Protein AF-A0A961ADD5-F1 (afdb_monomer_lite)

pLDDT: mean 84.0, std 12.27, range [41.16, 97.0]

Sequence (128 aa):
MQLWKLVWVLPALVVSIIALAAVIRFINYNNELAKARENEILNRELMAKLEAEAEAERRRKEREMIAGSQDPELQLLIEKKRWQDALEYIDERRRLAFEQGNSEREEMYRRYRENIEFETRDRSQEGF

Secondary structure (DSSP, 8-state):
--HHHHHHHHHHHHHHHHHHHHHHHHHHHHHHHHHHHHHHHHHHHHHHHHHHHHHHHHHHHHHHHHHH---HHHHHHHHTT-HHHHHHHHHHHHHHHHHTT-HHHHHHHHHHHHHHHHHHHHHHHTT-

Radius of gyration: 34.9 Å; chains: 1; bounding box: 71×24×102 Å

Foldseek 3Di:
DCVVVVVVVVVVVVVVVVVVVVVVVVVVVVVVVVVVVVVVVVVVVVVVVVVVVVVVVVVVVLVVLLVLDPDVVLSVCVVVVVLVVSLVVLVVQLVVCVVVVNVVSNVSSVVNNVVSVVVVVVVVVVPD

Structure (mmCIF, N/CA/C/O backbone):
data_AF-A0A961ADD5-F1
#
_entry.id   AF-A0A961ADD5-F1
#
loop_
_atom_site.group_PDB
_atom_site.id
_atom_site.type_symbol
_atom_site.label_atom_id
_atom_site.label_alt_id
_atom_site.label_comp_id
_atom_site.label_asym_id
_atom_site.label_entity_id
_atom_site.label_seq_id
_atom_site.pdbx_PDB_ins_code
_atom_site.Cartn_x
_atom_site.Cartn_y
_atom_site.Cartn_z
_atom_site.occupancy
_atom_site.B_iso_or_equiv
_atom_site.auth_seq_id
_atom_site.auth_comp_id
_atom_site.auth_asym_id
_atom_site.auth_atom_id
_atom_site.pdbx_PDB_model_num
ATOM 1 N N . MET A 1 1 ? 48.210 -3.283 -63.020 1.00 68.81 1 MET A N 1
ATOM 2 C CA . MET A 1 1 ? 46.911 -3.986 -62.874 1.00 68.81 1 MET A CA 1
ATOM 3 C C . MET A 1 1 ? 46.431 -4.161 -61.416 1.00 68.81 1 MET A C 1
ATOM 5 O O . MET A 1 1 ? 45.499 -4.922 -61.211 1.00 68.81 1 MET A O 1
ATOM 9 N N . GLN A 1 2 ? 46.996 -3.483 -60.401 1.00 72.12 2 GLN A N 1
ATOM 10 C CA . GLN A 1 2 ? 46.573 -3.646 -58.989 1.00 72.12 2 GLN A CA 1
ATOM 11 C C . GLN A 1 2 ? 45.760 -2.463 -58.421 1.00 72.12 2 GLN A C 1
ATOM 13 O O . GLN A 1 2 ? 44.912 -2.685 -57.564 1.00 72.12 2 GLN A O 1
ATOM 18 N N . LEU A 1 3 ? 45.933 -1.237 -58.936 1.00 78.06 3 LEU A N 1
ATOM 19 C CA . LEU A 1 3 ? 45.247 -0.034 -58.427 1.00 78.06 3 LEU A CA 1
ATOM 20 C C . LEU A 1 3 ? 43.709 -0.095 -58.495 1.00 78.06 3 LEU A C 1
ATOM 22 O O . LEU A 1 3 ? 43.045 0.415 -57.599 1.00 78.06 3 LEU A O 1
ATOM 26 N N . TRP A 1 4 ? 43.130 -0.765 -59.496 1.00 83.19 4 TRP A N 1
ATOM 27 C CA . TRP A 1 4 ? 41.670 -0.884 -59.614 1.00 83.19 4 TRP A CA 1
ATOM 28 C C . TRP A 1 4 ? 41.044 -1.724 -58.491 1.00 83.19 4 TRP A C 1
ATOM 30 O O . TRP A 1 4 ? 39.909 -1.464 -58.114 1.00 83.19 4 TRP A O 1
ATOM 40 N N . LYS A 1 5 ? 41.772 -2.692 -57.910 1.00 80.62 5 LYS A N 1
ATOM 41 C CA . LYS A 1 5 ? 41.257 -3.525 -56.808 1.00 80.62 5 LYS A CA 1
ATOM 42 C C . LYS A 1 5 ? 41.060 -2.716 -55.523 1.00 80.62 5 LYS A C 1
ATOM 44 O O . LYS A 1 5 ? 40.112 -2.973 -54.791 1.00 80.62 5 LYS A O 1
ATOM 49 N N . LEU A 1 6 ? 41.908 -1.716 -55.272 1.00 81.75 6 LEU A N 1
ATOM 50 C CA . LEU A 1 6 ? 41.845 -0.887 -54.062 1.00 81.75 6 LEU A CA 1
ATOM 51 C C . LEU A 1 6 ? 40.559 -0.043 -54.003 1.00 81.75 6 LEU A C 1
ATOM 53 O O . LEU A 1 6 ? 39.975 0.129 -52.935 1.00 81.75 6 LEU A O 1
ATOM 57 N N . VAL A 1 7 ? 40.093 0.423 -55.167 1.00 85.50 7 VAL A N 1
ATOM 58 C CA . VAL A 1 7 ? 38.873 1.235 -55.314 1.00 85.50 7 VAL A CA 1
ATOM 59 C C . VAL A 1 7 ? 37.619 0.456 -54.917 1.00 85.50 7 VAL A C 1
ATOM 61 O O . VAL A 1 7 ? 36.690 1.046 -54.383 1.00 85.50 7 VAL A O 1
ATOM 64 N N . TRP A 1 8 ? 37.594 -0.864 -55.118 1.00 86.00 8 TRP A N 1
ATOM 65 C CA . TRP A 1 8 ? 36.446 -1.706 -54.756 1.00 86.00 8 TRP A CA 1
ATOM 66 C C . TRP A 1 8 ? 36.500 -2.218 -53.313 1.00 86.00 8 TRP A C 1
ATOM 68 O O . TRP A 1 8 ? 35.459 -2.466 -52.708 1.00 86.00 8 TRP A O 1
ATOM 78 N N . VAL A 1 9 ? 37.699 -2.344 -52.736 1.00 85.50 9 VAL A N 1
ATOM 79 C CA . VAL A 1 9 ? 37.882 -2.832 -51.359 1.00 85.50 9 VAL A CA 1
ATOM 80 C C . VAL A 1 9 ? 37.473 -1.778 -50.326 1.00 85.50 9 VAL A C 1
ATOM 82 O O . VAL A 1 9 ? 36.850 -2.120 -49.323 1.00 85.50 9 VAL A O 1
ATOM 85 N N . LEU A 1 10 ? 37.770 -0.498 -50.570 1.00 88.38 10 LEU A N 1
ATOM 86 C CA . LEU A 1 10 ? 37.464 0.580 -49.621 1.00 88.38 10 LEU A CA 1
ATOM 87 C C . LEU A 1 10 ? 35.949 0.766 -49.363 1.00 88.38 10 LEU A C 1
ATOM 89 O O . LEU A 1 10 ? 35.560 0.782 -48.195 1.00 88.38 10 LEU A O 1
ATOM 93 N N . PRO A 1 11 ? 35.062 0.839 -50.378 1.00 90.44 11 PRO A N 1
ATOM 94 C CA . PRO A 1 11 ? 33.617 0.933 -50.158 1.00 90.44 11 PRO A CA 1
ATOM 95 C C . PRO A 1 11 ? 33.043 -0.306 -49.472 1.00 90.44 11 PRO A C 1
ATOM 97 O O . PRO A 1 11 ? 32.214 -0.179 -48.575 1.00 90.44 11 PRO A O 1
ATOM 100 N N . ALA A 1 12 ? 33.514 -1.500 -49.848 1.00 89.50 12 ALA A N 1
ATOM 101 C CA . ALA A 1 12 ? 33.089 -2.744 -49.212 1.00 89.50 12 ALA A CA 1
ATOM 102 C C . ALA A 1 12 ? 33.442 -2.764 -47.715 1.00 89.50 12 ALA A C 1
ATOM 104 O O . ALA A 1 12 ? 32.634 -3.204 -46.895 1.00 89.50 12 ALA A O 1
ATOM 105 N N . LEU A 1 13 ? 34.610 -2.228 -47.344 1.00 91.75 13 LEU A N 1
ATOM 106 C CA . LEU A 1 13 ? 35.025 -2.087 -45.949 1.00 91.75 13 LEU A CA 1
ATOM 107 C C . LEU A 1 13 ? 34.117 -1.117 -45.177 1.00 91.75 13 LEU A C 1
ATOM 109 O O . LEU A 1 13 ? 33.644 -1.452 -44.094 1.00 91.75 13 LEU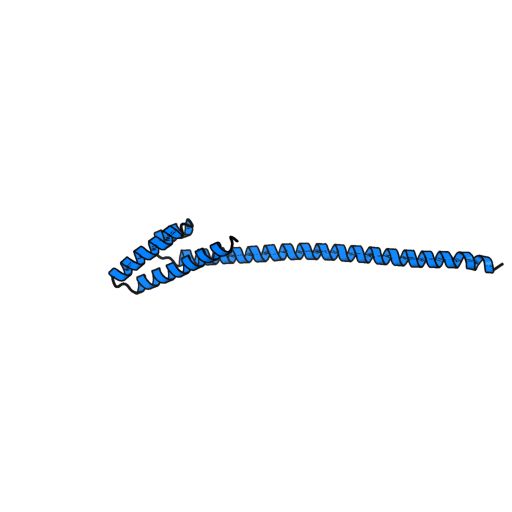 A O 1
ATOM 113 N N . VAL A 1 14 ? 33.824 0.056 -45.745 1.00 92.94 14 VAL A N 1
ATOM 114 C CA . VAL A 1 14 ? 32.941 1.057 -45.118 1.00 92.94 14 VAL A CA 1
ATOM 115 C C . VAL A 1 14 ? 31.536 0.493 -44.903 1.00 92.94 14 VAL A C 1
ATOM 117 O O . VAL A 1 14 ? 30.996 0.591 -43.802 1.00 92.94 14 VAL A O 1
ATOM 120 N N . VAL A 1 15 ? 30.962 -0.157 -45.920 1.00 92.62 15 VAL A N 1
ATOM 121 C CA . VAL A 1 15 ? 29.639 -0.792 -45.821 1.00 92.62 15 VAL A CA 1
ATOM 122 C C . VAL A 1 15 ? 29.635 -1.887 -44.754 1.00 92.62 15 VAL A C 1
ATOM 124 O O . VAL A 1 15 ? 28.688 -1.966 -43.976 1.00 92.62 15 VAL A O 1
ATOM 127 N N . SER A 1 16 ? 30.705 -2.679 -44.656 1.00 93.31 16 SER A N 1
ATOM 128 C CA . SER A 1 16 ? 30.826 -3.735 -43.642 1.00 93.31 16 SER A CA 1
ATOM 129 C C . SER A 1 16 ? 30.844 -3.173 -42.215 1.00 93.31 16 SER A C 1
ATOM 131 O O . SER A 1 16 ? 30.172 -3.708 -41.334 1.00 93.31 16 SER A O 1
ATOM 133 N N . ILE A 1 17 ? 31.556 -2.063 -41.981 1.00 95.00 17 ILE A N 1
ATOM 134 C CA . ILE A 1 17 ? 31.602 -1.394 -40.669 1.00 95.00 17 ILE A CA 1
ATOM 135 C C . ILE A 1 17 ? 30.235 -0.794 -40.312 1.00 95.00 17 ILE A C 1
ATOM 137 O O . ILE A 1 17 ? 29.769 -0.954 -39.184 1.00 95.00 17 ILE A O 1
ATOM 141 N N . ILE A 1 18 ? 29.565 -0.139 -41.266 1.00 95.19 18 ILE A N 1
ATOM 142 C CA . ILE A 1 18 ? 28.228 0.440 -41.055 1.00 95.19 18 ILE A CA 1
ATOM 143 C C . ILE A 1 18 ? 27.203 -0.661 -40.760 1.00 95.19 18 ILE A C 1
ATOM 145 O O . ILE A 1 18 ? 26.410 -0.522 -39.827 1.00 95.19 18 ILE A O 1
ATOM 149 N N . ALA A 1 19 ? 27.241 -1.764 -41.511 1.00 94.81 19 ALA A N 1
ATOM 150 C CA . ALA A 1 19 ? 26.364 -2.908 -41.294 1.00 94.81 19 ALA A CA 1
ATOM 151 C C . ALA A 1 19 ? 26.565 -3.508 -39.895 1.00 94.81 19 ALA A C 1
ATOM 153 O O . ALA A 1 19 ? 25.593 -3.721 -39.172 1.00 94.81 19 ALA A O 1
ATOM 154 N N . LEU A 1 20 ? 27.818 -3.700 -39.469 1.00 96.56 20 LEU A N 1
ATOM 155 C CA . LEU A 1 20 ? 28.124 -4.194 -38.128 1.00 96.56 20 LEU A CA 1
ATOM 156 C C . LEU A 1 20 ? 27.614 -3.241 -37.034 1.00 96.56 20 LEU A C 1
ATOM 158 O O . LEU A 1 20 ? 26.980 -3.682 -36.077 1.00 96.56 20 LEU A O 1
ATOM 162 N N . ALA A 1 21 ? 27.829 -1.932 -37.189 1.00 96.44 21 ALA A N 1
ATOM 163 C CA . ALA A 1 21 ? 27.351 -0.933 -36.234 1.00 96.44 21 ALA A CA 1
ATOM 164 C C . ALA A 1 21 ? 25.814 -0.900 -36.135 1.00 96.44 21 ALA A C 1
ATOM 166 O O . ALA A 1 21 ? 25.265 -0.740 -35.041 1.00 96.44 21 ALA A O 1
ATOM 167 N N . ALA A 1 22 ? 25.112 -1.081 -37.257 1.00 96.25 22 ALA A N 1
ATOM 168 C CA . ALA A 1 22 ? 23.655 -1.158 -37.290 1.00 96.25 22 ALA A CA 1
ATOM 169 C C . ALA A 1 22 ? 23.129 -2.398 -36.549 1.00 96.25 22 ALA A C 1
ATOM 171 O O . ALA A 1 22 ? 22.197 -2.280 -35.754 1.00 96.25 22 ALA A O 1
ATOM 172 N N . VAL A 1 23 ? 23.764 -3.561 -36.738 1.00 96.56 23 VAL A N 1
ATOM 173 C CA . VAL A 1 23 ? 23.411 -4.799 -36.019 1.00 96.56 23 VAL A CA 1
ATOM 174 C C . VAL A 1 23 ? 23.624 -4.640 -34.513 1.00 96.56 23 VAL A C 1
ATOM 176 O O . VAL A 1 23 ? 22.733 -4.975 -33.735 1.00 96.56 23 VAL A O 1
ATOM 179 N N . ILE A 1 24 ? 24.756 -4.069 -34.088 1.00 96.56 24 ILE A N 1
ATOM 180 C CA . ILE A 1 24 ? 25.036 -3.823 -32.663 1.00 96.56 24 ILE A CA 1
ATOM 181 C C . ILE A 1 24 ? 23.974 -2.898 -32.051 1.00 96.56 24 ILE A C 1
ATOM 183 O O . ILE A 1 24 ? 23.438 -3.200 -30.983 1.00 96.56 24 ILE A O 1
ATOM 187 N N . ARG A 1 25 ? 23.620 -1.796 -32.731 1.00 95.06 25 ARG A N 1
ATOM 188 C CA . ARG A 1 25 ? 22.549 -0.896 -32.268 1.00 95.06 25 ARG A CA 1
ATOM 189 C C . ARG A 1 25 ? 21.201 -1.602 -32.161 1.00 95.06 25 ARG A C 1
ATOM 191 O O . ARG A 1 25 ? 20.504 -1.409 -31.171 1.00 95.06 25 ARG A O 1
ATOM 198 N N . PHE A 1 26 ? 20.846 -2.423 -33.146 1.00 96.44 26 PHE A N 1
ATOM 199 C CA . PHE A 1 26 ? 19.595 -3.176 -33.137 1.00 96.44 26 PHE A CA 1
ATOM 200 C C . PHE A 1 26 ? 19.518 -4.155 -31.957 1.00 96.44 26 PHE A C 1
ATOM 202 O O . PHE A 1 26 ? 18.495 -4.219 -31.276 1.00 96.44 26 PHE A O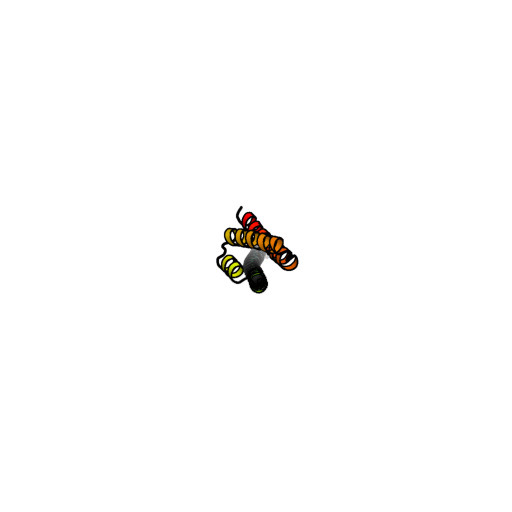 1
ATOM 209 N N . ILE A 1 27 ? 20.599 -4.885 -31.669 1.00 96.25 27 ILE A N 1
ATOM 210 C CA . ILE A 1 27 ? 20.653 -5.814 -30.531 1.00 96.25 27 ILE A CA 1
ATOM 211 C C . ILE A 1 27 ? 20.507 -5.059 -29.204 1.00 96.25 27 ILE A C 1
ATOM 213 O O . ILE A 1 27 ? 19.709 -5.462 -28.359 1.00 96.25 27 ILE A O 1
ATOM 217 N N . ASN A 1 28 ? 21.223 -3.943 -29.030 1.00 96.88 28 ASN A N 1
ATOM 218 C CA . ASN A 1 28 ? 21.120 -3.134 -27.812 1.00 96.88 28 ASN A CA 1
ATOM 219 C C . ASN A 1 28 ? 19.701 -2.600 -27.592 1.00 96.88 28 ASN A C 1
ATOM 221 O O . ASN A 1 28 ? 19.176 -2.741 -26.491 1.00 96.88 28 ASN A O 1
ATOM 225 N N . TYR A 1 29 ? 19.053 -2.084 -28.639 1.00 97.00 29 TYR A N 1
ATOM 226 C CA . TYR A 1 29 ? 17.672 -1.606 -28.558 1.00 97.00 29 TYR A CA 1
ATOM 227 C C . TYR A 1 29 ? 16.698 -2.702 -28.097 1.00 97.00 29 TYR A C 1
ATOM 229 O O . TYR A 1 29 ? 15.877 -2.477 -27.210 1.00 97.00 29 TYR A O 1
ATOM 237 N N . ASN A 1 30 ? 16.811 -3.915 -28.649 1.00 96.12 30 ASN A N 1
ATOM 238 C CA . ASN A 1 30 ? 15.954 -5.030 -28.235 1.00 96.12 30 ASN A CA 1
ATOM 239 C C . ASN A 1 30 ? 16.220 -5.461 -26.787 1.00 96.12 30 ASN A C 1
ATOM 241 O O . ASN A 1 30 ? 15.275 -5.765 -26.063 1.00 96.12 30 ASN A O 1
ATOM 245 N N . ASN A 1 31 ? 17.480 -5.458 -26.347 1.00 95.69 31 ASN A N 1
ATOM 246 C CA . ASN A 1 31 ? 17.830 -5.767 -24.961 1.00 95.69 31 ASN A CA 1
ATOM 247 C C . ASN A 1 31 ? 17.275 -4.726 -23.982 1.00 95.69 31 ASN A C 1
ATOM 249 O O . ASN A 1 31 ? 16.773 -5.095 -22.923 1.00 95.69 31 ASN A O 1
ATOM 253 N N . GLU A 1 32 ? 17.347 -3.439 -24.318 1.00 94.50 32 GLU A N 1
ATOM 254 C CA . GLU A 1 32 ? 16.746 -2.372 -23.510 1.00 94.50 32 GLU A CA 1
ATOM 255 C C . GLU A 1 32 ? 15.223 -2.515 -23.446 1.00 94.50 32 GLU A C 1
ATOM 257 O O . GLU A 1 32 ? 14.645 -2.436 -22.362 1.00 94.50 32 GLU A O 1
ATOM 262 N N . LEU A 1 33 ? 14.577 -2.824 -24.575 1.00 94.31 33 LEU A N 1
ATOM 263 C CA . LEU A 1 33 ? 13.136 -3.065 -24.630 1.00 94.31 33 LEU A CA 1
ATOM 264 C C . LEU A 1 33 ? 12.719 -4.290 -23.799 1.00 94.31 33 LEU A C 1
ATOM 266 O O . LEU A 1 33 ? 11.711 -4.244 -23.093 1.00 94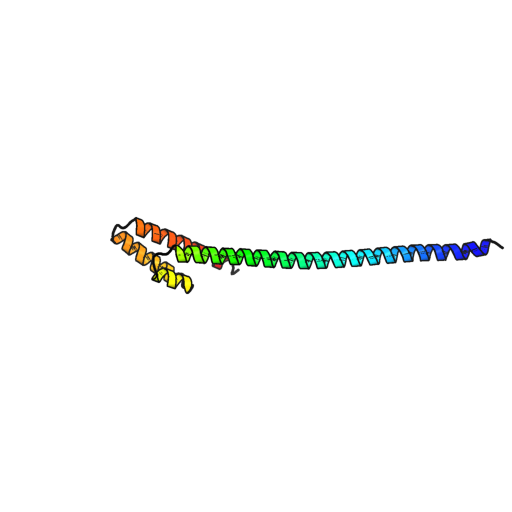.31 33 LEU A O 1
ATOM 270 N N . ALA A 1 34 ? 13.491 -5.378 -23.859 1.00 93.25 34 ALA A N 1
ATOM 271 C CA . ALA A 1 34 ? 13.246 -6.582 -23.070 1.00 93.25 34 ALA A CA 1
ATOM 272 C C . ALA A 1 34 ? 13.392 -6.309 -21.565 1.00 93.25 34 ALA A C 1
ATOM 274 O O . ALA A 1 34 ? 12.496 -6.656 -20.797 1.00 93.25 34 ALA A O 1
ATOM 275 N N . LYS A 1 35 ? 14.457 -5.605 -21.156 1.00 94.56 35 LYS A N 1
ATOM 276 C CA . LYS A 1 35 ? 14.677 -5.200 -19.757 1.00 94.56 35 LYS A CA 1
ATOM 277 C C . LYS A 1 35 ? 13.576 -4.280 -19.236 1.00 94.56 35 LYS A C 1
ATOM 279 O O . LYS A 1 35 ? 13.166 -4.420 -18.089 1.00 94.56 35 LYS A O 1
ATOM 284 N N . ALA A 1 36 ? 13.082 -3.356 -20.061 1.00 91.31 36 ALA A N 1
ATOM 285 C CA . ALA A 1 36 ? 11.986 -2.470 -19.676 1.00 91.31 36 ALA A CA 1
ATOM 286 C C . ALA A 1 36 ? 10.694 -3.255 -19.395 1.00 91.31 36 ALA A C 1
ATOM 288 O O . ALA A 1 36 ? 10.047 -3.018 -18.379 1.00 91.31 36 ALA A O 1
ATOM 289 N N . ARG A 1 37 ? 10.355 -4.234 -20.248 1.00 92.50 37 ARG A N 1
ATOM 290 C CA . ARG A 1 37 ? 9.188 -5.109 -20.034 1.00 92.50 37 ARG A CA 1
ATOM 291 C C . ARG A 1 37 ? 9.333 -5.986 -18.795 1.00 92.50 37 ARG A C 1
ATOM 293 O O . ARG A 1 37 ? 8.379 -6.124 -18.041 1.00 92.50 37 ARG A O 1
ATOM 300 N N . GLU A 1 38 ? 10.509 -6.571 -18.583 1.00 93.62 38 GLU A N 1
ATOM 301 C CA . GLU A 1 38 ? 10.788 -7.380 -17.392 1.00 93.62 38 GLU A CA 1
ATOM 302 C C . GLU A 1 38 ? 10.649 -6.546 -16.112 1.00 93.62 38 GLU A C 1
ATOM 304 O O . GLU A 1 38 ? 9.997 -6.975 -15.163 1.00 93.62 38 GLU A O 1
ATOM 309 N N . ASN A 1 39 ? 11.179 -5.319 -16.111 1.00 91.81 39 ASN A N 1
ATOM 310 C CA . ASN A 1 39 ? 11.041 -4.397 -14.987 1.00 91.81 39 ASN A CA 1
ATOM 311 C C . ASN A 1 39 ? 9.573 -4.022 -14.731 1.00 91.81 39 ASN A C 1
ATOM 313 O O . ASN A 1 39 ? 9.131 -4.035 -13.587 1.00 91.81 39 ASN A O 1
ATOM 317 N N . GLU A 1 40 ? 8.798 -3.750 -15.785 1.00 93.69 40 GLU A N 1
ATOM 318 C CA . GLU A 1 40 ? 7.372 -3.444 -15.658 1.00 93.69 40 GLU A CA 1
ATOM 319 C C . GLU A 1 40 ? 6.584 -4.613 -15.045 1.00 93.69 40 GLU A C 1
ATOM 321 O O . GLU A 1 40 ? 5.758 -4.396 -14.158 1.00 93.69 40 GLU A O 1
ATOM 326 N N . ILE A 1 41 ? 6.858 -5.850 -15.473 1.00 94.56 41 ILE A N 1
ATOM 327 C CA . ILE A 1 41 ? 6.228 -7.054 -14.911 1.00 94.56 41 ILE A CA 1
ATOM 328 C C . ILE A 1 41 ? 6.604 -7.210 -13.436 1.00 94.56 41 ILE A C 1
ATOM 330 O O . ILE A 1 41 ? 5.714 -7.335 -12.596 1.00 94.56 41 ILE A O 1
ATOM 334 N N . LEU A 1 42 ? 7.897 -7.127 -13.110 1.00 93.81 42 LEU A N 1
ATOM 335 C CA . LEU A 1 42 ? 8.385 -7.217 -11.731 1.00 93.81 42 LEU A CA 1
ATOM 336 C C . LEU A 1 42 ? 7.757 -6.149 -10.832 1.00 93.81 42 LEU A C 1
ATOM 338 O O . LEU A 1 42 ? 7.389 -6.437 -9.696 1.00 93.81 42 LEU A O 1
ATOM 342 N N . ASN A 1 43 ? 7.601 -4.925 -11.335 1.00 92.44 43 ASN A N 1
ATOM 343 C CA . ASN A 1 43 ? 7.007 -3.834 -10.575 1.00 92.44 43 ASN A CA 1
ATOM 344 C C . ASN A 1 43 ? 5.509 -4.073 -10.324 1.00 92.44 43 ASN A C 1
ATOM 346 O O . ASN A 1 43 ? 5.034 -3.902 -9.206 1.00 92.44 43 ASN A O 1
ATOM 350 N N . ARG A 1 44 ? 4.762 -4.561 -11.324 1.00 94.31 44 ARG A N 1
ATOM 351 C CA . ARG A 1 44 ? 3.353 -4.951 -11.134 1.00 94.31 44 ARG A CA 1
ATOM 352 C C . ARG A 1 44 ? 3.200 -6.090 -10.128 1.00 94.31 44 ARG A C 1
ATOM 354 O O . ARG A 1 44 ? 2.314 -6.031 -9.282 1.00 94.31 44 ARG A O 1
ATOM 361 N N . GLU A 1 45 ? 4.056 -7.107 -10.198 1.00 94.12 45 GLU A N 1
ATOM 362 C CA . GLU A 1 45 ? 4.047 -8.215 -9.236 1.00 94.12 45 GLU A CA 1
ATOM 363 C C . GLU A 1 45 ? 4.379 -7.746 -7.817 1.00 94.12 45 GLU A C 1
ATOM 365 O O . GLU A 1 45 ? 3.750 -8.195 -6.858 1.00 94.12 45 GLU A O 1
ATOM 370 N N . LEU A 1 46 ? 5.343 -6.832 -7.673 1.00 93.75 46 LEU A N 1
ATOM 371 C CA . LEU A 1 46 ? 5.693 -6.238 -6.386 1.00 93.75 46 LEU A CA 1
ATOM 372 C C . LEU A 1 46 ? 4.520 -5.440 -5.807 1.00 93.75 46 LEU A C 1
ATOM 374 O O . LEU A 1 46 ? 4.176 -5.639 -4.645 1.00 93.75 46 LEU A O 1
ATOM 378 N N . MET A 1 47 ? 3.874 -4.597 -6.616 1.00 92.06 47 MET A N 1
ATOM 379 C CA . MET A 1 47 ? 2.700 -3.827 -6.193 1.00 92.06 47 MET A CA 1
ATOM 380 C C . MET A 1 47 ? 1.548 -4.743 -5.768 1.00 92.06 47 MET A C 1
ATOM 382 O O . MET A 1 47 ? 0.998 -4.557 -4.688 1.00 92.06 47 MET A O 1
ATOM 386 N N . ALA A 1 48 ? 1.251 -5.793 -6.540 1.00 92.94 48 ALA A N 1
ATOM 387 C CA . ALA A 1 48 ? 0.211 -6.760 -6.186 1.00 92.94 48 ALA A CA 1
ATOM 388 C C . ALA A 1 48 ? 0.509 -7.499 -4.866 1.00 92.94 48 ALA A C 1
ATOM 390 O O . ALA A 1 48 ? -0.404 -7.777 -4.089 1.00 92.94 48 ALA A O 1
ATOM 391 N N . LYS A 1 49 ? 1.783 -7.809 -4.583 1.00 93.06 49 LYS A N 1
ATOM 392 C CA . LYS A 1 49 ? 2.184 -8.400 -3.296 1.00 93.06 49 LYS A CA 1
ATOM 393 C C . LYS A 1 49 ? 2.019 -7.422 -2.140 1.00 93.06 49 LYS A C 1
ATOM 395 O O . LYS A 1 49 ? 1.464 -7.811 -1.119 1.00 93.06 49 LYS A O 1
ATOM 400 N N . LEU A 1 50 ? 2.458 -6.175 -2.303 1.00 91.31 50 LEU A N 1
ATOM 401 C CA . LEU A 1 50 ? 2.311 -5.142 -1.275 1.00 91.31 50 LEU A CA 1
ATOM 402 C C . LEU A 1 50 ? 0.833 -4.863 -0.965 1.00 91.31 50 LEU A C 1
ATOM 404 O O . LEU A 1 50 ? 0.468 -4.747 0.201 1.00 91.31 50 LEU A O 1
ATOM 408 N N . GLU A 1 51 ? -0.029 -4.820 -1.983 1.00 88.69 51 GLU A N 1
ATOM 409 C CA . GLU A 1 51 ? -1.482 -4.697 -1.805 1.00 88.69 51 GLU A CA 1
ATOM 410 C C . GLU A 1 51 ? -2.066 -5.893 -1.046 1.00 88.69 51 GLU A C 1
ATOM 412 O O . GLU A 1 51 ? -2.826 -5.711 -0.094 1.00 88.69 51 GLU A O 1
ATOM 417 N N . ALA A 1 52 ? -1.673 -7.117 -1.411 1.00 89.81 52 ALA A N 1
ATOM 418 C CA . ALA A 1 52 ? -2.124 -8.325 -0.726 1.00 89.81 52 ALA A CA 1
ATOM 419 C C . ALA A 1 52 ? -1.656 -8.382 0.740 1.00 89.81 52 ALA A C 1
ATOM 421 O O . ALA A 1 52 ? -2.420 -8.802 1.611 1.00 89.81 52 ALA A O 1
ATOM 422 N N . GLU A 1 53 ? -0.427 -7.947 1.031 1.00 89.19 53 GLU A N 1
ATOM 423 C CA . GLU A 1 53 ? 0.105 -7.844 2.395 1.00 89.19 53 GLU A CA 1
ATOM 424 C C . GLU A 1 53 ? -0.633 -6.775 3.207 1.00 89.19 53 GLU A C 1
ATOM 426 O O . GLU A 1 53 ? -1.068 -7.052 4.327 1.00 89.19 53 GLU A O 1
ATOM 431 N N . ALA A 1 54 ? -0.865 -5.595 2.628 1.00 85.94 54 ALA A N 1
ATOM 432 C CA . ALA A 1 54 ? -1.634 -4.533 3.266 1.00 85.94 54 ALA A CA 1
ATOM 433 C C . ALA A 1 54 ? -3.077 -4.975 3.554 1.00 85.94 54 ALA A C 1
ATOM 435 O O . ALA A 1 54 ? -3.608 -4.707 4.632 1.00 85.94 54 ALA A O 1
ATOM 436 N N . GLU A 1 55 ? -3.722 -5.690 2.631 1.00 86.00 55 GLU A N 1
ATOM 437 C CA . GLU A 1 55 ? -5.073 -6.207 2.841 1.00 86.00 55 GLU A CA 1
ATOM 438 C C . GLU A 1 55 ? -5.106 -7.328 3.889 1.00 86.00 55 GLU A C 1
ATOM 440 O O . GLU A 1 55 ? -6.011 -7.368 4.728 1.00 86.00 55 GLU A O 1
ATOM 445 N N . ALA A 1 56 ? -4.108 -8.215 3.902 1.00 85.31 56 ALA A N 1
ATOM 446 C CA . ALA A 1 56 ? -3.966 -9.227 4.943 1.00 85.31 56 ALA A CA 1
ATOM 447 C C . ALA A 1 56 ? -3.778 -8.589 6.329 1.00 85.31 56 ALA A C 1
ATOM 449 O O . ALA A 1 56 ? -4.387 -9.044 7.301 1.00 85.31 56 ALA A O 1
ATOM 450 N N . GLU A 1 57 ? -2.999 -7.509 6.422 1.00 84.62 57 GLU A N 1
ATOM 451 C CA . GLU A 1 57 ? -2.817 -6.757 7.660 1.00 84.62 57 GLU A CA 1
ATOM 452 C C . GLU A 1 57 ? -4.095 -6.018 8.084 1.00 84.62 57 GLU A C 1
ATOM 454 O O . GLU A 1 57 ? -4.471 -6.099 9.253 1.00 84.62 57 GLU A O 1
ATOM 459 N N . ARG A 1 58 ? -4.821 -5.380 7.152 1.00 80.12 58 ARG A N 1
ATOM 460 C CA . ARG A 1 58 ? -6.135 -4.764 7.429 1.00 80.12 58 ARG A CA 1
ATOM 461 C C . ARG A 1 58 ? -7.114 -5.795 7.989 1.00 80.12 58 ARG A C 1
ATOM 463 O O . ARG A 1 58 ? -7.705 -5.570 9.039 1.00 80.12 58 ARG A O 1
ATOM 470 N N . ARG A 1 59 ? -7.225 -6.967 7.354 1.00 78.19 59 ARG A N 1
ATOM 471 C CA . ARG A 1 59 ? -8.088 -8.064 7.832 1.00 78.19 59 ARG A CA 1
ATOM 472 C C . ARG A 1 59 ? -7.652 -8.596 9.195 1.00 78.19 59 ARG A C 1
ATOM 474 O O . ARG A 1 59 ? -8.496 -9.004 9.989 1.00 78.19 59 ARG A O 1
ATOM 481 N N . ARG A 1 60 ? -6.346 -8.633 9.474 1.00 77.44 60 ARG A N 1
ATOM 482 C CA . ARG A 1 60 ? -5.827 -9.035 10.785 1.00 77.44 60 ARG A CA 1
ATOM 483 C C . ARG A 1 60 ? -6.211 -8.018 11.860 1.00 77.44 60 ARG A C 1
ATOM 485 O O . ARG A 1 60 ? -6.736 -8.437 12.886 1.00 77.44 60 ARG A O 1
ATOM 492 N N . LYS A 1 61 ? -6.023 -6.721 11.605 1.00 74.38 61 LYS A N 1
ATOM 493 C CA . LYS A 1 61 ? -6.436 -5.638 12.512 1.00 74.38 61 LYS A CA 1
ATOM 494 C C . LYS A 1 61 ? -7.946 -5.645 12.745 1.00 74.38 61 LYS A C 1
ATOM 496 O O . LYS A 1 61 ? -8.373 -5.617 13.890 1.00 74.38 61 LYS A O 1
ATOM 501 N N . GLU A 1 62 ? -8.746 -5.815 11.693 1.00 66.06 62 GLU A N 1
ATOM 502 C CA . GLU A 1 62 ? -10.207 -5.940 11.792 1.00 66.06 62 GLU A CA 1
ATOM 503 C C . GLU A 1 62 ? -10.616 -7.110 12.699 1.00 66.06 62 GLU A C 1
ATOM 505 O O . GLU A 1 62 ? -11.426 -6.947 13.610 1.00 66.06 62 GLU A O 1
ATOM 510 N N . ARG A 1 63 ? -9.986 -8.279 12.535 1.00 68.62 63 ARG A N 1
ATOM 511 C CA . ARG A 1 63 ? -10.218 -9.436 13.414 1.00 68.62 63 ARG A CA 1
ATOM 512 C C . ARG A 1 63 ? -9.754 -9.201 14.848 1.00 68.62 63 ARG A C 1
ATOM 514 O O . ARG A 1 63 ? -10.430 -9.657 15.762 1.00 68.62 63 ARG A O 1
ATOM 521 N N . GLU A 1 64 ? -8.630 -8.521 15.055 1.00 67.62 64 GLU A N 1
ATOM 522 C CA . GLU A 1 64 ? -8.130 -8.171 16.391 1.00 67.62 64 GLU A CA 1
ATOM 523 C C . GLU A 1 64 ? -9.075 -7.182 17.101 1.00 67.62 64 GLU A C 1
ATOM 525 O O . GLU A 1 64 ? -9.341 -7.345 18.291 1.00 67.62 64 GLU A O 1
ATOM 530 N N . MET A 1 65 ? -9.672 -6.227 16.381 1.00 60.34 65 MET A N 1
ATOM 531 C CA . MET A 1 65 ? -10.686 -5.314 16.927 1.00 60.34 65 MET A CA 1
ATOM 532 C C . MET A 1 65 ? -11.994 -6.030 17.286 1.00 60.34 65 MET A C 1
ATOM 534 O O . MET A 1 65 ? -12.547 -5.801 18.360 1.00 60.34 65 MET A O 1
ATOM 538 N N . ILE A 1 66 ? -12.467 -6.924 16.412 1.00 57.94 66 ILE A N 1
ATOM 539 C CA . ILE A 1 66 ? -13.677 -7.735 16.619 1.00 57.94 66 ILE A CA 1
ATOM 540 C C . ILE A 1 66 ? -13.482 -8.696 17.802 1.00 57.94 66 ILE A C 1
ATOM 542 O O . ILE A 1 66 ? -14.342 -8.781 18.673 1.00 57.94 66 ILE A O 1
ATOM 546 N N . ALA A 1 67 ? -12.332 -9.373 17.883 1.00 58.50 67 ALA A N 1
ATOM 547 C CA . ALA A 1 67 ? -12.012 -10.300 18.971 1.00 58.50 67 ALA A CA 1
ATOM 548 C C . ALA A 1 67 ? -11.734 -9.596 20.313 1.00 58.50 67 ALA A C 1
ATOM 550 O O . ALA A 1 67 ? -11.854 -10.217 21.369 1.00 58.50 67 ALA A O 1
ATOM 551 N N . GLY A 1 68 ? -11.358 -8.314 20.285 1.00 55.38 68 GLY A N 1
ATOM 552 C CA . GLY A 1 68 ? -11.137 -7.500 21.479 1.00 55.38 68 GLY A CA 1
ATOM 553 C C . GLY A 1 68 ? -12.421 -6.985 22.136 1.00 55.38 68 GLY A C 1
ATOM 554 O O . GLY A 1 68 ? -12.373 -6.602 23.306 1.00 55.38 68 GLY A O 1
ATOM 555 N N . SER A 1 69 ? -13.553 -6.975 21.421 1.00 60.78 69 SER A N 1
ATOM 556 C CA . SER A 1 69 ? -14.860 -6.542 21.932 1.00 60.78 69 SER A CA 1
ATOM 557 C C . SER A 1 69 ? -15.586 -7.688 22.636 1.00 60.78 69 SER A C 1
ATOM 559 O O . SER A 1 69 ? -16.057 -8.617 21.990 1.00 60.78 69 SER A O 1
ATOM 561 N N . GLN A 1 70 ? -15.739 -7.618 23.964 1.00 68.12 70 GLN A N 1
ATOM 562 C CA . GLN A 1 70 ? -16.639 -8.531 24.694 1.00 68.12 70 GLN A CA 1
ATOM 563 C C . GLN A 1 70 ? -18.126 -8.147 24.542 1.00 68.12 70 GLN A C 1
ATOM 565 O O . GLN A 1 70 ? -18.995 -8.858 25.048 1.00 68.12 70 GLN A O 1
ATOM 570 N N . ASP A 1 71 ? -18.431 -7.026 23.876 1.00 76.94 71 ASP A N 1
ATOM 571 C CA . ASP A 1 71 ? -19.794 -6.545 23.654 1.00 76.94 71 ASP A CA 1
ATOM 572 C C . ASP A 1 71 ? -20.286 -6.949 22.240 1.00 76.94 71 ASP A C 1
ATOM 574 O O . ASP A 1 71 ? -19.748 -6.454 21.239 1.00 76.94 71 ASP A O 1
ATOM 578 N N . PRO A 1 72 ? -21.280 -7.857 22.126 1.00 79.56 72 PRO A N 1
ATOM 579 C CA . PRO A 1 72 ? -21.747 -8.388 20.842 1.00 79.56 72 PRO A CA 1
ATOM 580 C C . PRO A 1 72 ? -22.500 -7.352 19.998 1.00 79.56 72 PRO A C 1
ATOM 582 O O . PRO A 1 72 ? -22.571 -7.484 18.776 1.00 79.56 72 PRO A O 1
ATOM 585 N N . GLU A 1 73 ? -23.069 -6.322 20.624 1.00 84.94 73 GLU A N 1
ATOM 586 C CA . GLU A 1 73 ? -23.801 -5.271 19.920 1.00 84.94 73 GLU A CA 1
ATOM 587 C C . GLU A 1 73 ? -22.825 -4.296 19.262 1.00 84.94 73 GLU A C 1
ATOM 589 O O . GLU A 1 73 ? -22.962 -3.993 18.075 1.00 84.94 73 GLU A O 1
ATOM 594 N N . LEU A 1 74 ? -21.762 -3.918 19.980 1.00 83.94 74 LEU A N 1
ATOM 595 C CA . LEU A 1 74 ? -20.664 -3.138 19.412 1.00 83.94 74 LEU A CA 1
ATOM 596 C C . LEU A 1 74 ? -19.976 -3.884 18.258 1.00 83.94 74 LEU A C 1
ATOM 598 O O . LEU A 1 74 ? -19.714 -3.296 17.209 1.00 83.94 74 LEU A O 1
ATOM 602 N N . GLN A 1 75 ? -19.742 -5.189 18.420 1.00 82.00 75 GLN A N 1
ATOM 603 C CA . GLN A 1 75 ? -19.153 -6.028 17.377 1.00 82.00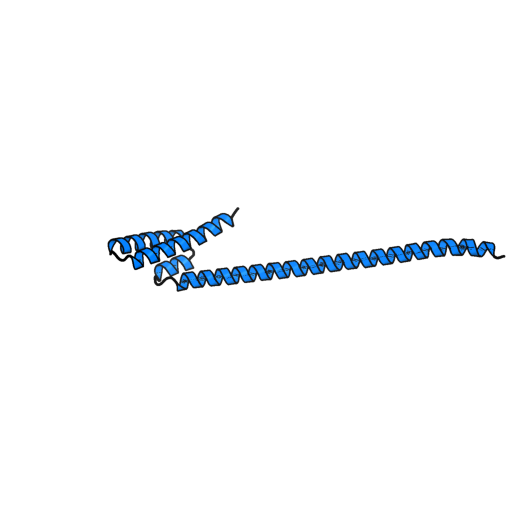 75 GLN A CA 1
ATOM 604 C C . GLN A 1 75 ? -20.004 -6.026 16.096 1.00 82.00 75 GLN A C 1
ATOM 606 O O . GLN A 1 75 ? -19.478 -5.827 15.003 1.00 82.00 75 GLN A O 1
ATOM 611 N N . LEU A 1 76 ? -21.328 -6.169 16.224 1.00 85.12 76 LEU A N 1
ATOM 612 C CA . LEU A 1 76 ? -22.249 -6.143 15.087 1.00 85.12 76 LEU A CA 1
ATOM 613 C C . LEU A 1 76 ? -22.254 -4.785 14.366 1.00 85.12 76 LEU A C 1
ATOM 615 O O . LEU A 1 76 ? -22.396 -4.737 13.142 1.00 85.12 76 LEU A O 1
ATOM 619 N N . LEU A 1 77 ? -22.129 -3.678 15.106 1.00 85.62 77 LEU A N 1
ATOM 620 C CA . LEU A 1 77 ? -22.053 -2.333 14.529 1.00 85.62 77 LEU A CA 1
ATOM 621 C C . LEU A 1 77 ? -20.749 -2.135 13.741 1.00 85.62 77 LEU A C 1
ATOM 623 O O . LEU A 1 77 ? -20.792 -1.609 12.626 1.00 85.62 77 LEU A O 1
ATOM 627 N N . ILE A 1 78 ? -19.625 -2.634 14.264 1.00 82.19 78 ILE A N 1
ATOM 628 C CA . ILE A 1 78 ? -18.318 -2.630 13.588 1.00 82.19 78 ILE A CA 1
ATOM 629 C C . ILE A 1 78 ? -18.354 -3.500 12.321 1.00 82.19 78 ILE A C 1
ATOM 631 O O . ILE A 1 78 ? -18.020 -3.016 11.241 1.00 82.19 78 ILE A O 1
ATOM 635 N N . GLU A 1 79 ? -18.846 -4.742 12.404 1.00 81.62 79 GLU A N 1
ATOM 636 C CA . GLU A 1 79 ? -18.957 -5.661 11.255 1.00 81.62 79 GLU A CA 1
ATOM 637 C C . GLU A 1 79 ? -19.833 -5.086 10.131 1.00 81.62 79 GLU A C 1
ATOM 639 O O . GLU A 1 79 ? -19.534 -5.226 8.943 1.00 81.62 79 GLU A O 1
ATOM 644 N N . LYS A 1 80 ? -20.913 -4.384 10.496 1.00 86.00 80 LYS A N 1
ATOM 645 C CA . LYS A 1 80 ? -21.795 -3.697 9.542 1.00 86.00 80 LYS A CA 1
ATOM 646 C C . LYS A 1 80 ? -21.235 -2.365 9.041 1.00 86.00 80 LYS A C 1
ATOM 648 O O . LYS A 1 80 ? -21.921 -1.690 8.273 1.00 86.00 80 LYS A O 1
ATOM 653 N N . LYS A 1 81 ? -20.023 -1.976 9.452 1.00 82.31 81 LYS A N 1
ATOM 654 C CA . LYS A 1 81 ? -19.374 -0.695 9.118 1.00 82.31 81 LYS A CA 1
ATOM 655 C C . LYS A 1 81 ? -20.221 0.521 9.508 1.00 82.31 81 LYS A C 1
ATOM 657 O O . LYS A 1 81 ? -20.150 1.576 8.878 1.00 82.31 81 LYS A O 1
ATOM 662 N N . ARG A 1 82 ? -21.046 0.376 10.546 1.00 85.69 82 ARG A N 1
ATOM 663 C CA . ARG A 1 82 ? -21.912 1.423 11.100 1.00 85.69 82 ARG A CA 1
ATOM 664 C C . ARG A 1 82 ? -21.138 2.223 12.147 1.00 85.69 82 ARG A C 1
ATOM 666 O O . ARG A 1 82 ? -21.429 2.165 13.334 1.00 85.69 82 ARG A O 1
ATOM 673 N N . TRP A 1 83 ? -20.108 2.942 11.702 1.00 83.19 83 TRP A N 1
ATOM 674 C CA . TRP A 1 83 ? -19.130 3.584 12.590 1.00 83.19 83 TRP A CA 1
ATOM 675 C C . TRP A 1 83 ? -19.715 4.691 13.470 1.00 83.19 83 TRP A C 1
ATOM 677 O O . TRP A 1 83 ? -19.356 4.779 14.638 1.00 83.19 83 TRP A O 1
ATOM 687 N N . GLN A 1 84 ? -20.628 5.511 12.936 1.00 85.62 84 GLN A N 1
ATOM 688 C CA . GLN A 1 84 ? -21.312 6.540 13.731 1.00 85.62 84 GLN A CA 1
ATOM 689 C C . GLN A 1 84 ? -22.166 5.910 14.832 1.00 85.62 84 GLN A C 1
ATOM 691 O O . GLN A 1 84 ? -22.030 6.284 15.991 1.00 85.62 84 GLN A O 1
ATOM 696 N N . ASP A 1 85 ? -22.957 4.891 14.488 1.00 89.62 85 ASP A N 1
ATOM 697 C CA . ASP A 1 85 ? -23.767 4.166 15.468 1.00 89.62 85 ASP A CA 1
ATOM 698 C C . ASP A 1 85 ? -22.889 3.461 16.518 1.00 89.62 85 ASP A C 1
ATOM 700 O O . ASP A 1 85 ? -23.235 3.418 17.694 1.00 89.62 85 ASP A O 1
ATOM 704 N N . ALA A 1 86 ? -21.727 2.930 16.118 1.00 88.06 86 ALA A N 1
ATOM 705 C CA . ALA A 1 86 ? -20.766 2.327 17.040 1.00 88.06 86 ALA A CA 1
ATOM 706 C C . ALA A 1 86 ? -20.168 3.358 18.014 1.00 88.06 86 ALA A C 1
ATOM 708 O O . ALA A 1 86 ? -20.010 3.057 19.195 1.00 88.06 86 ALA A O 1
ATOM 709 N N . LEU A 1 87 ? -19.858 4.574 17.547 1.00 88.44 87 LEU A N 1
ATOM 710 C CA . LEU A 1 87 ? -19.370 5.662 18.401 1.00 88.44 87 LEU A CA 1
ATOM 711 C C . LEU A 1 87 ? -20.437 6.120 19.399 1.00 88.44 87 LEU A C 1
ATOM 713 O O . LEU A 1 87 ? -20.136 6.256 20.583 1.00 88.44 87 LEU A O 1
ATOM 717 N N . GLU A 1 88 ? -21.679 6.298 18.944 1.00 91.62 88 GLU A N 1
ATOM 718 C CA . GLU A 1 88 ? -22.809 6.637 19.818 1.00 91.62 88 GLU A CA 1
ATOM 719 C C . GLU A 1 88 ? -23.032 5.555 20.881 1.00 91.62 88 GLU A C 1
ATOM 721 O O . GLU A 1 88 ? -23.154 5.867 22.068 1.00 91.62 88 GLU A O 1
ATOM 726 N N . TYR A 1 89 ? -22.984 4.283 20.475 1.00 91.69 89 TYR A N 1
ATOM 727 C CA . TYR A 1 89 ? -23.081 3.145 21.383 1.00 91.69 89 TYR A CA 1
ATOM 728 C C . TYR A 1 89 ? -21.975 3.159 22.444 1.00 91.69 89 TYR A C 1
ATOM 730 O O . TYR A 1 89 ? -22.241 3.015 23.637 1.00 91.69 89 TYR A O 1
ATOM 738 N N . ILE A 1 90 ? -20.722 3.362 22.032 1.00 90.00 90 ILE A N 1
ATOM 739 C CA . ILE A 1 90 ? -19.582 3.435 22.951 1.00 90.00 90 ILE A CA 1
ATOM 740 C C . ILE A 1 90 ? -19.757 4.579 23.952 1.00 90.00 90 ILE A C 1
ATOM 742 O O . ILE A 1 90 ? -19.524 4.377 25.145 1.00 90.00 90 ILE A O 1
ATOM 746 N N . ASP A 1 91 ? -20.173 5.761 23.496 1.00 92.25 91 ASP A N 1
ATOM 747 C CA . ASP A 1 91 ? -20.350 6.932 24.355 1.00 92.25 91 ASP A CA 1
ATOM 748 C C . ASP A 1 91 ? -21.477 6.719 25.381 1.00 92.25 91 ASP A C 1
ATOM 750 O O . ASP A 1 91 ? -21.306 7.038 26.564 1.00 92.25 91 ASP A O 1
ATOM 754 N N . GLU A 1 92 ? -22.589 6.097 24.980 1.00 93.81 92 GLU A N 1
ATOM 755 C CA . GLU A 1 92 ? -23.677 5.726 25.890 1.00 93.81 92 GLU A CA 1
ATOM 756 C C . GLU A 1 92 ? -23.212 4.713 26.946 1.00 93.81 92 GLU A C 1
ATOM 758 O O . GLU A 1 92 ? -23.411 4.907 28.152 1.00 93.81 92 GLU A O 1
ATOM 763 N N . ARG A 1 93 ? -22.532 3.644 26.521 1.00 90.31 93 ARG A N 1
ATOM 764 C CA . ARG A 1 93 ? -22.064 2.579 27.420 1.00 90.31 93 ARG A CA 1
ATOM 765 C C . ARG A 1 93 ? -20.970 3.056 28.362 1.00 90.31 93 ARG A C 1
ATOM 767 O O . ARG A 1 93 ? -20.950 2.659 29.529 1.00 90.31 93 ARG A O 1
ATOM 774 N N . ARG A 1 94 ? -20.104 3.955 27.894 1.00 91.00 94 ARG A N 1
ATOM 775 C CA . ARG A 1 94 ? -19.110 4.636 28.723 1.00 91.00 94 ARG A CA 1
ATOM 776 C C . ARG A 1 94 ? -19.782 5.479 29.804 1.00 91.00 94 ARG A C 1
ATOM 778 O O . ARG A 1 94 ? -19.368 5.397 30.960 1.00 91.00 94 AR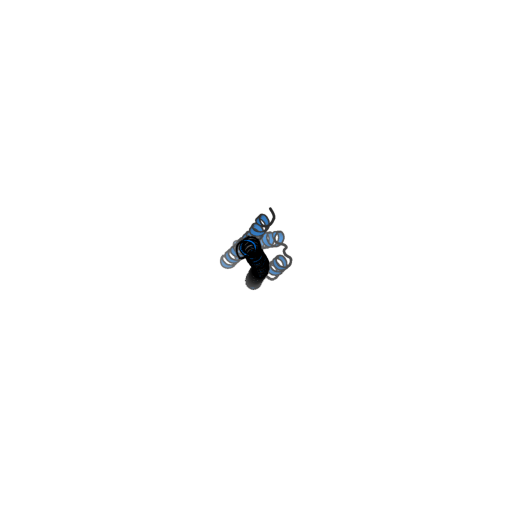G A O 1
ATOM 785 N N . ARG A 1 95 ? -20.824 6.249 29.462 1.00 92.81 95 ARG A N 1
ATOM 786 C CA . ARG A 1 95 ? -21.574 7.052 30.442 1.00 92.81 95 ARG A CA 1
ATOM 787 C C . ARG A 1 95 ? -22.203 6.167 31.517 1.00 92.81 95 ARG A C 1
ATOM 789 O O . ARG A 1 95 ? -22.047 6.449 32.699 1.00 92.81 95 ARG A O 1
ATOM 796 N N . LEU A 1 96 ? -22.828 5.058 31.118 1.00 90.75 96 LEU A N 1
ATOM 797 C CA . LEU A 1 96 ? -23.403 4.085 32.052 1.00 90.75 96 LEU A CA 1
ATOM 798 C C . LEU A 1 96 ? -22.341 3.444 32.959 1.00 90.75 96 LEU A C 1
ATOM 800 O O . LEU A 1 96 ? -22.578 3.265 34.151 1.00 90.75 96 LEU A O 1
ATOM 804 N N . ALA A 1 97 ? -21.162 3.114 32.426 1.00 87.56 97 ALA A N 1
ATOM 805 C CA . ALA A 1 97 ? -20.056 2.578 33.221 1.00 87.56 97 ALA A CA 1
ATOM 806 C C . ALA A 1 97 ? -19.545 3.593 34.257 1.00 87.56 97 ALA A C 1
ATOM 808 O O . ALA A 1 97 ? -19.307 3.222 35.408 1.00 87.56 97 ALA A O 1
ATOM 809 N N . PHE A 1 98 ? -19.440 4.868 33.870 1.00 92.00 98 PHE A N 1
ATOM 810 C CA . PHE A 1 98 ? -19.090 5.966 34.769 1.00 92.00 98 PHE A CA 1
ATOM 811 C C . PHE A 1 98 ? -20.135 6.149 35.882 1.00 92.00 98 PHE A C 1
ATOM 813 O O . PHE A 1 98 ? -19.776 6.204 37.056 1.00 92.00 98 PHE A O 1
ATOM 820 N N . GLU A 1 99 ? -21.428 6.162 35.539 1.00 93.69 99 GLU A N 1
ATOM 821 C CA . GLU A 1 99 ? -22.538 6.257 36.504 1.00 93.69 99 GLU A CA 1
ATOM 822 C C . GLU A 1 99 ? -22.554 5.080 37.498 1.00 93.69 99 GLU A C 1
ATOM 824 O O . GLU A 1 99 ? -22.907 5.250 38.664 1.00 93.69 99 GLU A O 1
ATOM 829 N N . GLN A 1 100 ? -22.123 3.892 37.063 1.00 90.88 100 GLN A N 1
ATOM 830 C CA . GLN A 1 100 ? -21.986 2.696 37.904 1.00 90.88 100 GLN A CA 1
ATOM 831 C C . GLN A 1 100 ? -20.687 2.666 38.730 1.00 90.88 100 GLN A C 1
ATOM 833 O O . GLN A 1 100 ? -20.484 1.729 39.503 1.00 90.88 100 GLN A O 1
ATOM 838 N N . GLY A 1 101 ? -19.789 3.644 38.563 1.00 90.94 101 GLY A N 1
ATOM 839 C CA . GLY A 1 101 ? -18.472 3.663 39.205 1.00 90.94 101 GLY A CA 1
ATOM 840 C C . GLY A 1 101 ? -17.520 2.567 38.707 1.00 90.94 101 GLY A C 1
ATOM 841 O O . GLY A 1 101 ? -16.560 2.225 39.396 1.00 90.94 101 GLY A O 1
ATOM 842 N N . ASN A 1 102 ? -17.777 1.990 37.529 1.00 87.62 102 ASN A N 1
ATOM 843 C CA . ASN A 1 102 ? -16.968 0.922 36.948 1.00 87.62 102 ASN A CA 1
ATOM 844 C C . ASN A 1 102 ? -15.898 1.507 36.014 1.00 87.62 102 ASN A C 1
ATOM 846 O O . ASN A 1 102 ? -16.075 1.588 34.796 1.00 87.62 102 ASN A O 1
ATOM 850 N N . SER A 1 103 ? -14.777 1.916 36.611 1.00 84.19 103 SER A N 1
ATOM 851 C CA . SER A 1 103 ? -13.652 2.549 35.912 1.00 84.19 103 SER A CA 1
ATOM 852 C C . SER A 1 103 ? -12.985 1.644 34.873 1.00 84.19 103 SER A C 1
ATOM 854 O O . SER A 1 103 ? -12.513 2.135 33.851 1.00 84.19 103 SER A O 1
ATOM 856 N N . GLU A 1 104 ? -12.980 0.328 35.091 1.00 81.88 104 GLU A N 1
ATOM 857 C CA . GLU A 1 104 ? -12.427 -0.644 34.143 1.00 81.88 104 GLU A CA 1
ATOM 858 C C . GLU A 1 104 ? -13.256 -0.691 32.854 1.00 81.88 104 GLU A C 1
ATOM 860 O O . GLU A 1 104 ? -12.709 -0.614 31.751 1.00 81.88 104 GLU A O 1
ATOM 865 N N . ARG A 1 105 ? -14.589 -0.726 32.980 1.00 80.06 105 ARG A N 1
ATOM 866 C CA . ARG A 1 105 ? -15.489 -0.637 31.824 1.00 80.06 105 ARG A CA 1
ATOM 867 C C . ARG A 1 105 ? -15.419 0.721 31.141 1.00 80.06 105 ARG A C 1
ATOM 869 O O . ARG A 1 105 ? -15.456 0.769 29.916 1.00 80.06 105 ARG A O 1
ATOM 876 N N . GLU A 1 106 ? -15.312 1.813 31.894 1.00 86.31 106 GLU A N 1
ATOM 877 C CA . GLU A 1 106 ? -15.180 3.148 31.302 1.00 86.31 106 GLU A CA 1
ATOM 878 C C . GLU A 1 106 ? -13.908 3.263 30.441 1.00 86.31 106 GLU A C 1
ATOM 880 O O . GLU A 1 106 ? -13.964 3.751 29.312 1.00 86.31 106 GLU A O 1
ATOM 885 N N . GLU A 1 107 ? -12.774 2.775 30.950 1.00 85.50 107 GLU A N 1
ATOM 886 C CA . GLU A 1 107 ? -11.489 2.762 30.245 1.00 85.50 107 GLU A CA 1
ATOM 887 C C . GLU A 1 107 ? -11.520 1.846 29.012 1.00 85.50 107 GLU A C 1
ATOM 889 O O . GLU A 1 107 ? -11.007 2.210 27.953 1.00 85.50 107 GLU A O 1
ATOM 894 N N . MET A 1 108 ? -12.179 0.688 29.109 1.00 85.12 108 MET A N 1
ATOM 895 C CA . MET A 1 108 ? -12.392 -0.215 27.975 1.00 85.12 108 MET A CA 1
ATOM 896 C C . MET A 1 108 ? -13.145 0.486 26.832 1.00 85.12 108 MET A C 1
ATOM 898 O O . MET A 1 108 ? -12.671 0.494 25.695 1.00 85.12 108 MET A O 1
ATOM 902 N N . TYR A 1 109 ? -14.278 1.135 27.127 1.00 86.12 109 TYR A N 1
ATOM 903 C CA . TYR A 1 109 ? -15.044 1.878 26.121 1.00 86.12 109 TYR A CA 1
ATOM 904 C C . TYR A 1 109 ? -14.277 3.088 25.577 1.00 86.12 109 TYR A C 1
ATOM 906 O O . TYR A 1 109 ? -14.370 3.384 24.387 1.00 86.12 109 TYR A O 1
ATOM 914 N N . ARG A 1 110 ? -13.457 3.755 26.399 1.00 87.25 110 ARG A N 1
ATOM 915 C CA . ARG A 1 110 ? -12.575 4.833 25.926 1.00 87.25 110 ARG A CA 1
ATOM 916 C C . ARG A 1 110 ? -11.596 4.340 24.856 1.00 87.25 110 ARG A C 1
ATOM 918 O O . ARG A 1 110 ? -11.490 4.974 23.811 1.00 87.25 110 ARG A O 1
ATOM 925 N N . ARG A 1 111 ? -10.952 3.187 25.064 1.00 85.00 111 ARG A N 1
ATOM 926 C CA . ARG A 1 111 ? -10.042 2.587 24.069 1.00 85.00 111 ARG A CA 1
ATOM 927 C C . ARG A 1 111 ? -10.764 2.163 22.795 1.00 85.00 111 ARG A C 1
ATOM 929 O O . ARG A 1 111 ? -10.235 2.351 21.705 1.00 85.00 111 ARG A O 1
ATOM 936 N N . TYR A 1 112 ? -11.984 1.631 22.904 1.00 85.56 112 TYR A N 1
ATOM 937 C CA . TYR A 1 112 ? -12.790 1.331 21.716 1.00 85.56 112 TYR A CA 1
ATOM 938 C C . TYR A 1 112 ? -13.106 2.592 20.910 1.00 85.56 112 TYR A C 1
ATOM 940 O O . TYR A 1 112 ? -13.004 2.567 19.686 1.00 85.56 112 TYR A O 1
ATOM 948 N N . ARG A 1 113 ? -13.419 3.707 21.582 1.00 86.56 113 ARG A N 1
ATOM 949 C CA . ARG A 1 113 ? -13.653 5.001 20.929 1.00 86.56 113 ARG A CA 1
ATOM 950 C C . ARG A 1 113 ? -12.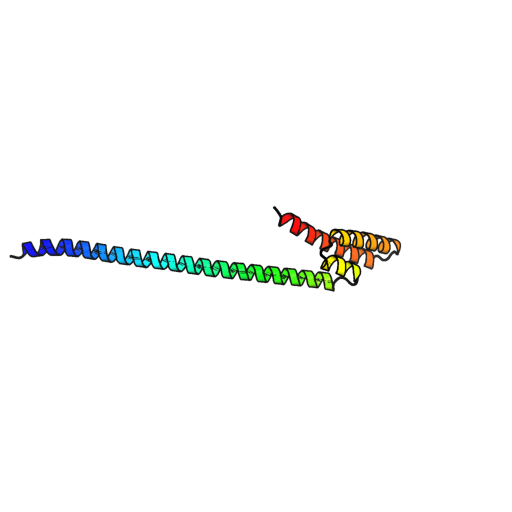425 5.463 20.150 1.00 86.56 113 ARG A C 1
ATOM 952 O O . ARG A 1 113 ? -12.553 5.821 18.986 1.00 86.56 113 ARG A O 1
ATOM 959 N N . GLU A 1 114 ? -11.248 5.413 20.771 1.00 84.44 114 GLU A N 1
ATOM 960 C CA . GLU A 1 114 ? -9.977 5.798 20.141 1.00 84.44 114 GLU A CA 1
ATOM 961 C C . GLU A 1 114 ? -9.661 4.935 18.910 1.00 84.44 114 GLU A C 1
ATOM 963 O O . GLU A 1 114 ? -9.279 5.469 17.869 1.00 84.44 114 GLU A O 1
ATOM 968 N N . ASN A 1 115 ? -9.895 3.621 18.989 1.00 82.44 115 ASN A N 1
ATOM 969 C CA . ASN A 1 115 ? -9.694 2.709 17.861 1.00 82.44 115 ASN A CA 1
ATOM 970 C C . ASN A 1 115 ? -10.646 3.013 16.689 1.00 82.44 115 ASN A C 1
ATOM 972 O O . ASN A 1 115 ? -10.207 3.060 15.540 1.00 82.44 115 ASN A O 1
ATOM 976 N N . ILE A 1 116 ? -11.933 3.269 16.961 1.00 79.81 116 ILE A N 1
ATOM 977 C CA . ILE A 1 116 ? -12.910 3.601 15.908 1.00 79.81 116 ILE A CA 1
ATOM 978 C C . ILE A 1 116 ? -12.654 4.997 15.320 1.00 79.81 116 ILE A C 1
ATOM 980 O O . ILE A 1 116 ? -12.766 5.190 14.106 1.00 79.81 116 ILE A O 1
ATOM 984 N N . GLU A 1 117 ? -12.280 5.981 16.141 1.00 83.31 117 GLU A N 1
ATOM 985 C CA . GLU A 1 117 ? -11.896 7.315 15.662 1.00 83.31 117 GLU A CA 1
ATOM 986 C C . GLU A 1 117 ? -10.639 7.272 14.781 1.00 83.31 117 GLU A C 1
ATOM 988 O O . GLU A 1 117 ? -10.543 8.020 13.807 1.00 83.31 117 GLU A O 1
ATOM 993 N N . PHE A 1 118 ? -9.686 6.387 15.081 1.00 75.50 118 PHE A N 1
ATOM 994 C CA . PHE A 1 118 ? -8.508 6.182 14.242 1.00 75.50 118 PHE A CA 1
ATOM 995 C C . PHE A 1 118 ? -8.886 5.611 12.865 1.00 75.50 118 PHE A C 1
ATOM 997 O O . PHE A 1 118 ? -8.514 6.190 11.843 1.00 75.50 118 PHE A O 1
ATOM 1004 N N . GLU A 1 119 ? -9.698 4.550 12.813 1.00 70.12 119 GLU A N 1
ATOM 1005 C CA . GLU A 1 119 ? -10.134 3.952 11.539 1.00 70.12 119 GLU A CA 1
ATOM 1006 C C . GLU A 1 119 ? -11.004 4.883 10.683 1.00 70.12 119 GLU A C 1
ATOM 1008 O O . GLU A 1 119 ? -10.925 4.877 9.452 1.00 70.12 119 GLU A O 1
ATOM 1013 N N . THR A 1 120 ? -11.843 5.704 11.317 1.00 69.62 120 THR A N 1
ATOM 1014 C CA . THR A 1 120 ? -12.682 6.674 10.596 1.00 69.62 120 THR A CA 1
ATOM 1015 C C . THR A 1 120 ? -11.873 7.844 10.028 1.00 69.62 120 THR A C 1
ATOM 1017 O O . THR A 1 120 ? -12.225 8.351 8.960 1.00 69.62 120 THR A O 1
ATOM 1020 N N . ARG A 1 121 ? -10.767 8.251 10.672 1.00 67.69 121 ARG A N 1
ATOM 1021 C CA . ARG A 1 121 ? -9.862 9.301 10.161 1.00 67.69 121 ARG A CA 1
ATOM 1022 C C . ARG A 1 121 ? -9.045 8.850 8.953 1.00 67.69 121 ARG A C 1
ATOM 1024 O O . ARG A 1 121 ? -8.944 9.627 8.003 1.00 67.69 121 ARG A O 1
ATOM 1031 N N . ASP A 1 122 ? -8.533 7.621 8.953 1.00 59.09 122 ASP A N 1
ATOM 1032 C CA . ASP A 1 122 ? -7.710 7.079 7.856 1.00 59.09 122 ASP A CA 1
ATOM 1033 C C . ASP A 1 122 ? -8.486 7.072 6.519 1.00 59.09 122 ASP A C 1
ATOM 1035 O O . ASP A 1 122 ? -7.992 7.502 5.478 1.00 59.09 122 ASP A O 1
ATOM 1039 N N . ARG A 1 123 ? -9.792 6.762 6.558 1.00 54.53 123 ARG A N 1
ATOM 1040 C CA . ARG A 1 123 ? -10.671 6.808 5.370 1.00 54.53 123 ARG A CA 1
ATOM 1041 C C . ARG A 1 123 ? -11.068 8.213 4.912 1.00 54.53 123 ARG A C 1
ATOM 1043 O O . ARG A 1 123 ? -11.420 8.386 3.750 1.00 54.53 123 ARG A O 1
ATOM 1050 N N . SER A 1 124 ? -11.030 9.214 5.794 1.00 54.12 124 SER A N 1
ATOM 1051 C CA . SER A 1 124 ? -11.248 10.616 5.398 1.00 54.12 124 SER A CA 1
ATOM 1052 C C . SER A 1 124 ? -10.045 11.210 4.652 1.00 54.12 124 SER A C 1
ATOM 1054 O O . SER A 1 124 ? -10.206 12.194 3.933 1.00 54.12 124 SER A O 1
ATOM 1056 N N . GLN A 1 125 ? -8.864 10.590 4.788 1.00 48.50 125 GLN A N 1
ATOM 1057 C CA . GLN A 1 125 ? -7.657 10.918 4.022 1.00 48.50 125 GLN A CA 1
ATOM 1058 C C . GLN A 1 125 ? -7.497 10.080 2.744 1.00 48.50 125 GLN A C 1
ATOM 1060 O O . GLN A 1 125 ? -6.984 10.610 1.767 1.00 48.50 125 GLN A O 1
ATOM 1065 N N . GLU A 1 126 ? -7.991 8.834 2.685 1.00 48.22 126 GLU A N 1
ATOM 1066 C CA . GLU A 1 126 ? -8.001 8.015 1.448 1.00 48.22 126 GLU A CA 1
ATOM 1067 C C . GLU A 1 126 ? -9.001 8.522 0.365 1.00 48.22 126 GLU A C 1
ATOM 1069 O O . GLU A 1 126 ? -9.080 7.948 -0.719 1.00 48.22 126 GLU A O 1
ATOM 1074 N N . GLY A 1 127 ? -9.772 9.587 0.638 1.00 45.97 127 GLY A N 1
ATOM 1075 C CA . GLY A 1 127 ? -10.821 10.142 -0.236 1.00 45.97 127 GLY A CA 1
ATOM 1076 C C . GLY A 1 127 ? -10.569 11.542 -0.821 1.00 45.97 127 GLY A C 1
ATOM 1077 O O . GLY A 1 127 ? -11.546 12.205 -1.176 1.00 45.97 127 GLY A O 1
ATOM 1078 N N . PHE A 1 128 ? -9.313 11.996 -0.914 1.00 41.16 128 PHE A N 1
ATOM 1079 C CA . PHE A 1 128 ? -8.906 13.214 -1.639 1.00 41.16 128 PHE A CA 1
ATOM 1080 C C . PHE A 1 128 ? -7.863 12.909 -2.717 1.00 41.16 128 PHE A C 1
ATOM 1082 O O . PHE A 1 128 ? -6.893 12.183 -2.407 1.00 41.16 128 PHE A O 1
#